Protein AF-A0A925QXX8-F1 (afdb_monomer_lite)

Sequence (70 aa):
MSDDSKGDSAWAVRGIPEELRRAVAARAKSEGRTVGAWVCDALRHALDGNAISDQVADLRRRIEMLERRA

pLDDT: mean 80.76, std 14.99, range [39.69, 96.38]

Structure (mmCIF, N/CA/C/O backbone):
data_AF-A0A925QXX8-F1
#
_entry.id   AF-A0A925QXX8-F1
#
loop_
_atom_site.group_PDB
_atom_site.id
_at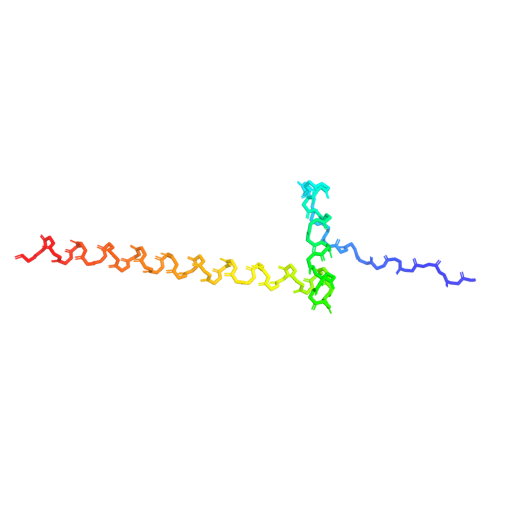om_site.type_symbol
_atom_site.label_atom_id
_atom_site.label_alt_id
_atom_site.label_comp_id
_atom_site.label_asym_id
_atom_site.label_entity_id
_atom_site.label_seq_id
_atom_site.pdbx_PDB_ins_code
_atom_site.Cartn_x
_atom_site.Cartn_y
_atom_site.Cartn_z
_atom_site.occupancy
_atom_site.B_iso_or_equiv
_atom_site.auth_seq_id
_atom_site.auth_comp_id
_atom_site.auth_asym_id
_atom_site.auth_atom_id
_atom_site.pdbx_PDB_model_num
ATOM 1 N N . MET A 1 1 ? 32.285 29.806 8.892 1.00 39.69 1 MET A N 1
ATOM 2 C CA . MET A 1 1 ? 30.884 29.630 8.463 1.00 39.69 1 MET A CA 1
ATOM 3 C C . MET A 1 1 ? 30.671 28.140 8.323 1.00 39.69 1 MET A C 1
ATOM 5 O O . MET A 1 1 ? 31.362 27.531 7.518 1.00 39.69 1 MET A O 1
ATOM 9 N N . SER A 1 2 ? 29.859 27.561 9.203 1.00 47.25 2 SER A N 1
ATOM 10 C CA . SER A 1 2 ? 29.569 26.127 9.227 1.00 47.25 2 SER A CA 1
ATOM 11 C C . SER A 1 2 ? 28.252 25.901 8.498 1.00 47.25 2 SER A C 1
ATOM 13 O O . SER A 1 2 ? 27.222 26.337 8.989 1.00 47.25 2 SER A O 1
ATOM 15 N N . ASP A 1 3 ? 28.318 25.264 7.339 1.00 49.00 3 ASP A N 1
ATOM 16 C CA . ASP A 1 3 ? 27.196 24.779 6.532 1.00 49.00 3 ASP A CA 1
ATOM 17 C C . ASP A 1 3 ? 27.848 23.736 5.609 1.00 49.00 3 ASP A C 1
ATOM 19 O O . ASP A 1 3 ? 28.883 24.014 5.010 1.00 49.00 3 ASP A O 1
ATOM 23 N N . ASP A 1 4 ? 27.434 22.485 5.493 1.00 49.19 4 ASP A N 1
ATOM 24 C CA . ASP A 1 4 ? 26.085 21.952 5.534 1.00 49.19 4 ASP A CA 1
ATOM 25 C C . ASP A 1 4 ? 26.291 20.428 5.653 1.00 49.19 4 ASP A C 1
ATOM 27 O O . ASP A 1 4 ? 26.759 19.774 4.712 1.00 49.19 4 ASP A O 1
ATOM 31 N N . SER A 1 5 ? 26.062 19.855 6.839 1.00 49.94 5 SER A N 1
ATOM 32 C CA . SER A 1 5 ? 25.967 18.400 6.999 1.00 49.94 5 SER A CA 1
ATOM 33 C C . SER A 1 5 ? 24.695 17.954 6.286 1.00 49.94 5 SER A C 1
ATOM 35 O O . SER A 1 5 ? 23.663 17.746 6.925 1.00 49.94 5 SER A O 1
ATOM 37 N N . LYS A 1 6 ? 24.753 17.838 4.954 1.00 55.41 6 LYS A N 1
ATOM 38 C CA . LYS A 1 6 ? 23.685 17.235 4.158 1.00 55.41 6 LYS A CA 1
ATOM 39 C C . LYS A 1 6 ? 23.561 15.793 4.600 1.00 55.41 6 LYS A C 1
ATOM 41 O O . LYS A 1 6 ? 24.396 14.951 4.272 1.00 55.41 6 LYS A O 1
ATOM 46 N N . GLY A 1 7 ? 22.543 15.601 5.430 1.00 50.91 7 GLY A N 1
ATOM 47 C CA . GLY A 1 7 ? 22.229 14.367 6.108 1.00 50.91 7 GLY A CA 1
ATOM 48 C C . GLY A 1 7 ? 22.261 13.184 5.161 1.00 50.91 7 GLY A C 1
ATOM 49 O O . GLY A 1 7 ? 21.903 13.290 3.986 1.00 50.91 7 GLY A O 1
ATOM 50 N N . ASP A 1 8 ? 22.740 12.091 5.743 1.00 49.00 8 ASP A N 1
ATOM 51 C CA . ASP A 1 8 ? 22.552 10.705 5.355 1.00 49.00 8 ASP A CA 1
ATOM 52 C C . ASP A 1 8 ? 21.651 10.496 4.146 1.00 49.00 8 ASP A C 1
ATOM 54 O O . ASP A 1 8 ? 20.491 10.909 4.124 1.00 49.00 8 ASP A O 1
ATOM 58 N N . SER A 1 9 ? 22.202 9.786 3.164 1.00 49.19 9 SER A N 1
ATOM 59 C CA . SER A 1 9 ? 21.519 9.338 1.958 1.00 49.19 9 SER A CA 1
ATOM 60 C C . SER A 1 9 ? 20.181 8.681 2.302 1.00 49.19 9 SER A C 1
ATOM 62 O O . SER A 1 9 ? 20.098 7.473 2.526 1.00 49.19 9 SER A O 1
ATOM 64 N N . ALA A 1 10 ? 19.118 9.486 2.317 1.00 58.56 10 ALA A N 1
ATOM 65 C CA . ALA A 1 10 ? 17.754 9.010 2.374 1.00 58.56 10 ALA A CA 1
ATOM 66 C C . ALA A 1 10 ? 17.589 8.048 1.198 1.00 58.56 10 ALA A C 1
ATOM 68 O O . ALA A 1 10 ? 17.845 8.423 0.052 1.00 58.56 10 ALA A O 1
ATOM 69 N N . TRP A 1 11 ? 17.238 6.795 1.488 1.00 53.25 11 TRP A N 1
ATOM 70 C CA . TRP A 1 11 ? 16.965 5.763 0.494 1.00 53.25 11 TRP A CA 1
ATOM 71 C C . TRP A 1 11 ? 15.992 6.299 -0.566 1.00 53.25 11 TRP A C 1
ATOM 73 O O . TRP A 1 11 ? 14.777 6.313 -0.378 1.00 53.25 11 TRP A O 1
ATOM 83 N N . ALA A 1 12 ? 16.525 6.784 -1.686 1.00 67.75 12 ALA A N 1
ATOM 84 C CA . ALA A 1 12 ? 15.721 7.301 -2.777 1.00 67.75 12 ALA A CA 1
ATOM 85 C C . ALA A 1 12 ? 15.246 6.122 -3.626 1.00 67.75 12 ALA A C 1
ATOM 87 O O . ALA A 1 12 ? 16.063 5.373 -4.168 1.00 67.75 12 ALA A O 1
ATOM 88 N N . VAL A 1 13 ? 13.929 5.962 -3.771 1.00 73.06 13 VAL A N 1
ATOM 89 C CA . VAL A 1 13 ? 13.359 4.910 -4.620 1.00 73.06 13 VAL A CA 1
ATOM 90 C C . VAL A 1 13 ? 13.659 5.234 -6.089 1.00 73.06 13 VAL A C 1
ATOM 92 O O . VAL A 1 13 ? 13.114 6.176 -6.680 1.00 73.06 13 VAL A O 1
ATOM 95 N N . ARG A 1 14 ? 14.595 4.479 -6.673 1.00 81.00 14 ARG A N 1
ATOM 96 C CA . ARG A 1 14 ? 15.022 4.618 -8.073 1.00 81.00 14 ARG A CA 1
ATOM 97 C C . ARG A 1 14 ? 14.069 3.864 -9.004 1.00 81.00 14 ARG A C 1
ATOM 99 O O . ARG A 1 14 ? 13.380 2.946 -8.580 1.00 81.00 14 ARG A O 1
ATOM 106 N N . GLY A 1 15 ? 14.037 4.262 -10.276 1.00 85.00 15 GLY A N 1
ATOM 107 C CA . GLY A 1 15 ? 13.272 3.561 -11.316 1.00 85.00 15 GLY A CA 1
ATOM 108 C C . GLY A 1 15 ? 11.765 3.834 -11.334 1.00 85.00 15 GLY A C 1
ATOM 109 O O . GLY A 1 15 ? 11.066 3.246 -12.147 1.00 85.00 15 GLY A O 1
ATOM 110 N N . ILE A 1 16 ? 11.255 4.732 -10.485 1.00 84.12 16 ILE A N 1
ATOM 111 C CA . ILE A 1 16 ? 9.846 5.137 -10.538 1.00 84.12 16 ILE A CA 1
ATOM 112 C C . ILE A 1 16 ? 9.639 6.147 -11.676 1.00 84.12 16 ILE A C 1
ATOM 114 O O . ILE A 1 16 ? 10.304 7.190 -11.656 1.00 84.12 16 ILE A O 1
ATOM 118 N N .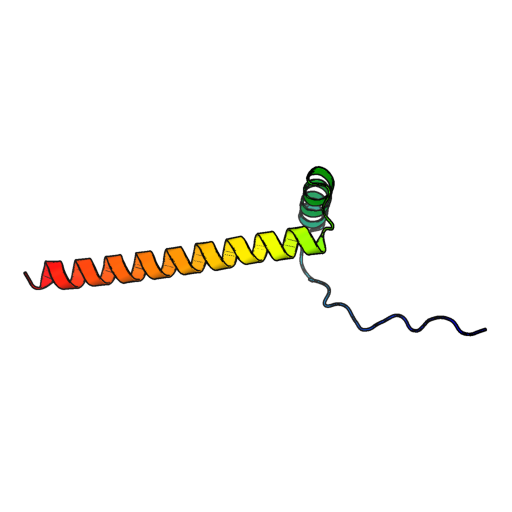 PRO A 1 17 ? 8.718 5.881 -12.625 1.00 91.62 17 PRO A N 1
ATOM 119 C CA . PRO A 1 17 ? 8.354 6.827 -13.671 1.00 91.62 17 PRO A CA 1
ATOM 120 C C . PRO A 1 17 ? 7.918 8.177 -13.100 1.00 91.62 17 PRO A C 1
ATOM 122 O O . PRO A 1 17 ? 7.227 8.255 -12.083 1.00 91.62 17 PRO A O 1
ATOM 125 N N . GLU A 1 18 ? 8.300 9.258 -13.775 1.00 89.06 18 GLU A N 1
ATOM 126 C CA . GLU A 1 18 ? 8.023 10.618 -13.304 1.00 89.06 18 GLU A CA 1
ATOM 127 C C . GLU A 1 18 ? 6.515 10.908 -13.216 1.00 89.06 18 GLU A C 1
ATOM 129 O O . GLU A 1 18 ? 6.050 11.554 -12.280 1.00 89.06 18 GLU A O 1
ATOM 134 N N . GLU A 1 19 ? 5.731 10.360 -14.142 1.00 91.69 19 GLU A N 1
ATOM 135 C CA . GLU A 1 19 ? 4.265 10.411 -14.110 1.00 91.69 19 GLU A CA 1
ATOM 136 C C . GLU A 1 19 ? 3.684 9.812 -12.819 1.00 91.69 19 GLU A C 1
ATOM 138 O O . GLU A 1 19 ? 2.804 10.410 -12.196 1.00 91.69 19 GLU A O 1
ATOM 143 N N . LEU A 1 20 ? 4.241 8.689 -12.354 1.00 90.94 20 LEU A N 1
ATOM 144 C CA . LEU A 1 20 ? 3.799 8.017 -11.139 1.00 90.94 20 LEU A CA 1
ATOM 145 C C . LEU A 1 20 ? 4.193 8.820 -9.895 1.00 90.94 20 LEU A C 1
ATOM 147 O O . LEU A 1 20 ? 3.384 8.969 -8.979 1.00 90.94 20 LEU A O 1
ATOM 151 N N . ARG A 1 21 ? 5.390 9.425 -9.880 1.00 89.69 21 ARG A N 1
ATOM 152 C CA . ARG A 1 21 ? 5.797 10.339 -8.797 1.00 89.69 21 ARG A CA 1
ATOM 153 C C . ARG A 1 21 ? 4.845 11.524 -8.670 1.00 89.69 21 ARG A C 1
ATOM 155 O O . ARG A 1 21 ? 4.446 11.867 -7.556 1.00 89.69 21 ARG A O 1
ATOM 162 N N . ARG A 1 22 ? 4.446 12.123 -9.796 1.00 91.75 22 ARG A N 1
ATOM 163 C CA . ARG A 1 22 ? 3.483 13.235 -9.812 1.00 91.75 22 ARG A CA 1
ATOM 164 C C . ARG A 1 22 ? 2.108 12.805 -9.323 1.00 91.75 22 ARG A C 1
ATOM 166 O O . ARG A 1 22 ? 1.513 13.527 -8.527 1.00 91.75 22 ARG A O 1
ATOM 173 N N . ALA A 1 23 ? 1.625 11.640 -9.751 1.00 92.88 23 ALA A N 1
ATOM 174 C CA . ALA A 1 23 ? 0.341 11.105 -9.304 1.00 92.88 23 ALA A CA 1
ATOM 175 C C . ALA A 1 23 ? 0.322 10.884 -7.782 1.00 92.88 23 ALA A C 1
ATOM 177 O O . ALA A 1 23 ? -0.598 11.339 -7.101 1.00 92.88 23 ALA A O 1
ATOM 178 N N . VAL A 1 24 ? 1.378 10.273 -7.237 1.00 92.12 24 VAL A N 1
ATOM 179 C CA . VAL A 1 24 ? 1.540 10.059 -5.791 1.00 92.12 24 VAL A CA 1
ATOM 180 C C . VAL A 1 24 ? 1.600 11.389 -5.037 1.00 92.12 24 VAL A C 1
ATOM 182 O O . VAL A 1 24 ? 0.905 11.562 -4.038 1.00 92.12 24 VAL A O 1
ATOM 185 N N . ALA A 1 25 ? 2.381 12.357 -5.522 1.00 92.62 25 ALA A N 1
ATOM 186 C CA . ALA A 1 25 ? 2.488 13.669 -4.889 1.00 92.62 25 ALA A CA 1
ATOM 187 C C . ALA A 1 25 ? 1.158 14.437 -4.897 1.00 92.62 25 ALA A C 1
ATOM 189 O O . ALA A 1 25 ? 0.767 15.012 -3.878 1.00 92.62 25 ALA A O 1
ATOM 190 N N . ALA A 1 26 ? 0.440 14.420 -6.022 1.00 93.81 26 ALA A N 1
ATOM 191 C CA . ALA A 1 26 ? -0.875 15.039 -6.140 1.00 93.81 26 ALA A CA 1
ATOM 192 C C . ALA A 1 26 ? -1.880 14.396 -5.178 1.00 93.81 26 ALA A C 1
ATOM 194 O O . ALA A 1 26 ? -2.631 15.104 -4.503 1.00 93.81 26 ALA A O 1
ATOM 195 N N . ARG A 1 27 ? -1.853 13.063 -5.066 1.00 93.00 27 ARG A N 1
ATOM 196 C CA . ARG A 1 27 ? -2.754 12.334 -4.179 1.00 93.00 27 ARG A CA 1
ATOM 197 C C . ARG A 1 27 ? -2.456 12.605 -2.707 1.00 93.00 27 ARG A C 1
ATOM 199 O O . ARG A 1 27 ? -3.368 12.993 -1.980 1.00 93.00 27 ARG A O 1
ATOM 206 N N . ALA A 1 28 ? -1.190 12.517 -2.299 1.00 94.31 28 ALA A N 1
ATOM 207 C CA . ALA A 1 28 ? -0.764 12.854 -0.942 1.00 94.31 28 ALA A CA 1
ATOM 208 C C . ALA A 1 28 ? -1.183 14.285 -0.562 1.00 94.31 28 ALA A C 1
ATOM 210 O O . ALA A 1 28 ? -1.752 14.503 0.508 1.00 94.31 28 ALA A O 1
ATOM 211 N N . LYS A 1 29 ? -1.008 15.243 -1.484 1.00 94.62 29 LYS A N 1
ATOM 212 C CA . LYS A 1 29 ? -1.449 16.632 -1.300 1.00 94.62 29 LYS A CA 1
ATOM 213 C C . LYS A 1 29 ? -2.966 16.752 -1.137 1.00 94.62 29 LYS A C 1
ATOM 215 O O . LYS A 1 29 ? -3.408 17.486 -0.259 1.00 94.62 29 LYS A O 1
ATOM 220 N N . SER A 1 30 ? -3.757 16.044 -1.948 1.00 96.38 30 SER A N 1
ATOM 221 C CA . SER A 1 30 ? -5.227 16.069 -1.851 1.00 96.38 30 SER A CA 1
ATOM 222 C C . SER A 1 30 ? -5.755 15.525 -0.520 1.00 96.38 30 SER A C 1
ATOM 224 O O . SER A 1 30 ? -6.826 15.922 -0.077 1.00 96.38 30 SER A O 1
ATOM 226 N N . GLU A 1 31 ? -4.978 14.661 0.134 1.00 94.19 31 GLU A N 1
ATOM 227 C CA . GLU A 1 31 ? -5.293 14.080 1.441 1.00 94.19 31 GLU A CA 1
ATOM 228 C C . GLU A 1 31 ? -4.665 14.863 2.609 1.00 94.19 31 GLU A C 1
ATOM 230 O O . GLU A 1 31 ? -4.801 14.460 3.760 1.00 94.19 31 GLU A O 1
ATOM 235 N N . GLY A 1 32 ? -3.961 15.972 2.342 1.00 96.19 32 GLY A N 1
ATOM 236 C CA . GLY A 1 32 ? -3.290 16.768 3.377 1.00 96.19 32 GLY A CA 1
ATOM 237 C C . GLY A 1 32 ? -2.099 16.061 4.036 1.00 96.19 32 GLY A C 1
ATOM 238 O O . GLY A 1 32 ? -1.742 16.373 5.170 1.00 96.19 32 GLY A O 1
ATOM 239 N N . ARG A 1 33 ? -1.482 15.094 3.347 1.00 92.56 33 ARG A N 1
ATOM 240 C CA . ARG A 1 33 ? -0.398 14.245 3.868 1.00 92.56 33 ARG A CA 1
ATOM 241 C C . ARG A 1 33 ? 0.924 14.531 3.162 1.00 92.56 33 ARG A C 1
ATOM 243 O O . ARG A 1 33 ? 0.963 14.977 2.016 1.00 92.56 33 ARG A O 1
ATOM 250 N N . THR A 1 34 ? 2.036 14.216 3.827 1.00 93.69 34 THR A N 1
ATOM 251 C CA . THR A 1 34 ? 3.345 14.173 3.159 1.00 93.69 34 THR A CA 1
ATOM 252 C C . THR A 1 34 ? 3.429 12.952 2.245 1.00 93.69 34 THR A C 1
ATOM 254 O O . THR A 1 34 ? 2.818 11.916 2.514 1.00 93.69 34 THR A O 1
ATOM 257 N N . VAL A 1 35 ? 4.226 13.047 1.176 1.00 89.31 35 VAL A N 1
ATOM 258 C CA . VAL A 1 35 ? 4.440 11.934 0.232 1.00 89.31 35 VAL A CA 1
ATOM 259 C C . VAL A 1 35 ? 4.925 10.678 0.953 1.00 89.31 35 VAL A C 1
ATOM 261 O O . VAL A 1 35 ? 4.379 9.603 0.732 1.00 89.31 35 VAL A O 1
ATOM 264 N N . GLY A 1 36 ? 5.901 10.812 1.856 1.00 88.25 36 GLY A N 1
ATOM 265 C CA . GLY A 1 36 ? 6.426 9.680 2.621 1.00 88.25 36 GLY A CA 1
ATOM 266 C C . GLY A 1 36 ? 5.358 9.006 3.483 1.00 88.25 36 GLY A C 1
ATOM 267 O O . GLY A 1 36 ? 5.216 7.788 3.437 1.00 88.25 36 GLY A O 1
ATOM 268 N N . ALA A 1 37 ? 4.552 9.786 4.211 1.00 89.19 37 ALA A N 1
ATOM 269 C CA . ALA A 1 37 ? 3.480 9.236 5.040 1.00 89.19 37 ALA A CA 1
ATOM 270 C C . ALA A 1 37 ? 2.408 8.522 4.208 1.00 89.19 37 ALA A C 1
ATOM 272 O O . ALA A 1 37 ? 1.876 7.504 4.645 1.00 89.19 37 ALA A O 1
ATOM 273 N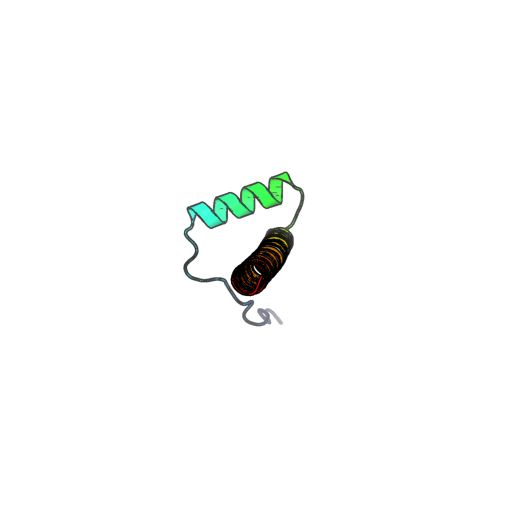 N . TRP A 1 38 ? 2.095 9.047 3.022 1.00 93.25 38 TRP A N 1
ATOM 274 C CA . TRP A 1 38 ? 1.143 8.430 2.105 1.00 93.25 38 TRP A CA 1
ATOM 275 C C . TRP A 1 38 ? 1.686 7.119 1.522 1.00 93.25 38 TRP A C 1
ATOM 277 O O . TRP A 1 38 ? 1.006 6.099 1.561 1.00 93.25 38 TRP A O 1
ATOM 287 N N . VAL A 1 39 ? 2.939 7.113 1.052 1.00 91.00 39 VAL A N 1
ATOM 288 C CA . VAL A 1 39 ? 3.579 5.921 0.467 1.00 91.00 39 VAL A CA 1
ATOM 289 C C . VAL A 1 39 ? 3.743 4.811 1.502 1.00 91.00 39 VAL A C 1
ATOM 291 O O . VAL A 1 39 ? 3.416 3.666 1.208 1.00 91.00 39 VAL A O 1
ATOM 294 N N . CYS A 1 40 ? 4.206 5.126 2.715 1.00 90.69 40 CYS A N 1
ATOM 295 C CA . CYS A 1 40 ? 4.351 4.129 3.779 1.00 90.69 40 CYS A CA 1
ATOM 296 C C . CYS A 1 40 ? 3.019 3.456 4.123 1.00 90.69 40 CYS A C 1
ATOM 298 O O . CYS A 1 40 ? 2.969 2.252 4.356 1.00 90.69 40 CYS A O 1
ATOM 300 N N . ASP A 1 41 ? 1.942 4.234 4.147 1.00 90.19 41 ASP A N 1
ATOM 301 C CA . ASP A 1 41 ? 0.608 3.731 4.439 1.00 90.19 41 ASP A CA 1
ATOM 302 C C . ASP A 1 41 ? 0.058 2.886 3.286 1.00 90.19 41 ASP A C 1
ATOM 304 O O . ASP A 1 41 ? -0.433 1.784 3.511 1.00 90.19 41 ASP A O 1
ATOM 308 N N . ALA A 1 42 ? 0.224 3.339 2.041 1.00 88.44 42 ALA A N 1
ATOM 309 C CA . ALA A 1 42 ? -0.145 2.565 0.859 1.00 88.44 42 ALA A CA 1
ATOM 310 C C . ALA A 1 42 ? 0.611 1.224 0.788 1.00 88.44 42 ALA A C 1
ATOM 312 O O . ALA A 1 42 ? 0.012 0.190 0.495 1.00 88.44 42 ALA A O 1
ATOM 313 N N . LEU A 1 43 ? 1.910 1.222 1.109 1.00 88.12 43 LEU A N 1
ATOM 314 C CA . LEU A 1 43 ? 2.723 0.005 1.168 1.00 88.12 43 LEU A CA 1
ATOM 315 C C . LEU A 1 43 ? 2.257 -0.940 2.275 1.00 88.12 43 LEU A C 1
ATOM 317 O O . LEU A 1 43 ? 2.171 -2.141 2.038 1.00 88.12 43 LEU A O 1
ATOM 321 N N . ARG A 1 44 ? 1.923 -0.418 3.460 1.00 88.00 44 ARG A N 1
ATOM 322 C CA . ARG A 1 44 ? 1.385 -1.233 4.556 1.00 88.00 44 ARG A CA 1
ATOM 323 C C . ARG A 1 44 ? 0.084 -1.920 4.147 1.00 88.00 44 ARG A C 1
ATOM 325 O O . ARG A 1 44 ? 0.000 -3.137 4.241 1.00 88.00 44 ARG A O 1
ATOM 332 N N . HIS A 1 45 ? -0.869 -1.169 3.596 1.00 83.19 45 HIS A N 1
ATOM 333 C CA . HIS A 1 45 ? -2.132 -1.734 3.115 1.00 83.19 45 HIS A CA 1
ATOM 334 C C . HIS A 1 45 ? -1.927 -2.792 2.020 1.00 83.19 45 HIS A C 1
ATOM 336 O O . HIS A 1 45 ? -2.618 -3.809 2.013 1.00 83.19 45 HIS A O 1
ATOM 342 N N . ALA A 1 46 ? -0.972 -2.583 1.108 1.00 80.31 46 ALA A N 1
ATOM 343 C CA . ALA A 1 46 ? -0.651 -3.562 0.072 1.00 80.31 46 ALA A CA 1
ATOM 344 C C . ALA A 1 46 ? -0.049 -4.853 0.654 1.00 80.31 46 ALA A C 1
ATOM 346 O O . ALA A 1 46 ? -0.409 -5.948 0.223 1.00 80.31 46 ALA A O 1
ATOM 347 N N . LEU A 1 47 ? 0.843 -4.737 1.642 1.00 80.75 47 LEU A N 1
ATOM 348 C CA . LEU A 1 47 ? 1.432 -5.888 2.331 1.00 80.75 47 LEU A CA 1
ATOM 349 C C . LEU A 1 47 ? 0.383 -6.664 3.134 1.00 80.75 47 LEU A C 1
ATOM 351 O O . LEU A 1 47 ? 0.326 -7.888 3.025 1.00 80.75 47 LEU A O 1
ATOM 355 N N . ASP A 1 48 ? -0.480 -5.964 3.870 1.00 81.81 48 ASP A N 1
ATOM 356 C CA . ASP A 1 48 ? -1.553 -6.581 4.655 1.00 81.81 48 ASP A CA 1
ATOM 357 C C . ASP A 1 48 ? -2.571 -7.289 3.745 1.00 81.81 48 ASP A C 1
ATOM 359 O O . ASP A 1 48 ? -2.966 -8.427 4.006 1.00 81.81 48 ASP A O 1
ATOM 363 N N . GLY A 1 49 ? -2.949 -6.66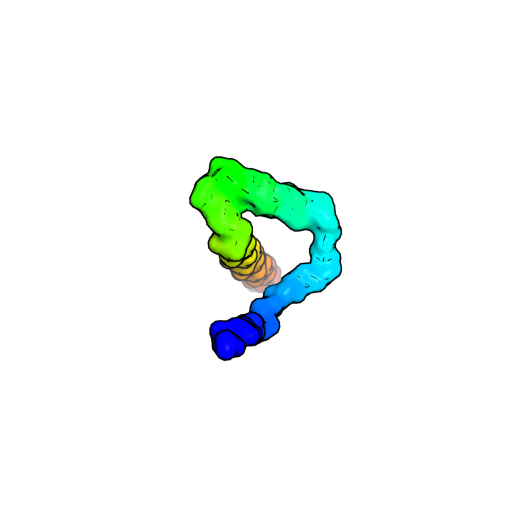1 2.626 1.00 80.50 49 GLY A N 1
ATOM 364 C CA . GLY A 1 49 ? -3.835 -7.263 1.628 1.00 80.50 49 GLY A CA 1
ATOM 365 C C . GLY A 1 49 ? -3.250 -8.528 0.989 1.00 80.50 49 GLY A C 1
ATOM 366 O O . GLY A 1 49 ? -3.961 -9.522 0.825 1.00 80.50 49 GLY A O 1
ATOM 367 N N . ASN A 1 50 ? -1.948 -8.528 0.686 1.00 78.56 50 ASN A N 1
ATOM 368 C CA . ASN A 1 50 ? -1.259 -9.708 0.159 1.00 78.56 50 ASN A CA 1
ATOM 369 C C . ASN A 1 50 ? -1.186 -10.837 1.195 1.00 78.56 50 ASN A C 1
ATOM 371 O O . ASN A 1 50 ? -1.471 -11.985 0.859 1.00 78.56 50 ASN A O 1
ATOM 375 N N . ALA A 1 51 ? -0.896 -10.516 2.460 1.00 75.56 51 ALA A N 1
ATOM 376 C CA . ALA A 1 51 ? -0.882 -11.504 3.537 1.00 75.56 51 ALA A CA 1
ATOM 377 C C . ALA A 1 51 ? -2.250 -12.190 3.705 1.00 75.56 51 ALA A C 1
ATOM 379 O O . ALA A 1 51 ? -2.317 -13.406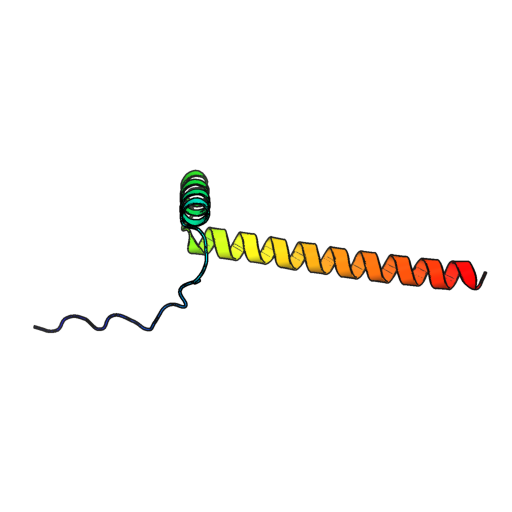 3.893 1.00 75.56 51 ALA A O 1
ATOM 380 N N . ILE A 1 52 ? -3.346 -11.433 3.581 1.00 76.81 52 ILE A N 1
ATOM 381 C CA . ILE A 1 52 ? -4.709 -11.984 3.598 1.00 76.81 52 ILE A CA 1
ATOM 382 C C . ILE A 1 52 ? -4.945 -12.891 2.382 1.00 76.81 52 ILE A C 1
ATOM 384 O O . ILE A 1 52 ? -5.487 -13.987 2.533 1.00 76.81 52 ILE A O 1
ATOM 388 N N . SER A 1 53 ? -4.523 -12.473 1.186 1.00 78.31 53 SER A N 1
ATOM 389 C CA . SER A 1 53 ? -4.662 -13.281 -0.034 1.00 78.31 53 SER A CA 1
ATOM 390 C C . SER A 1 53 ? -3.942 -14.630 0.083 1.00 78.31 53 SER A C 1
ATOM 392 O O . SER A 1 53 ? -4.514 -15.666 -0.265 1.00 78.31 53 SER A O 1
ATOM 394 N N . ASP A 1 54 ? -2.725 -14.638 0.629 1.00 81.56 54 ASP A N 1
ATOM 395 C CA . ASP A 1 54 ? -1.941 -15.861 0.823 1.00 81.56 54 ASP A CA 1
ATOM 396 C C . ASP A 1 54 ? -2.600 -16.810 1.833 1.00 81.56 54 ASP A C 1
ATOM 398 O O . ASP A 1 54 ? -2.691 -18.017 1.591 1.00 81.56 54 ASP A O 1
ATOM 402 N N . GLN A 1 55 ? -3.139 -16.271 2.932 1.00 82.25 55 GLN A N 1
ATOM 403 C CA . GLN A 1 55 ? -3.886 -17.053 3.924 1.00 82.25 55 GLN A CA 1
ATOM 404 C C . GLN A 1 55 ? -5.167 -17.660 3.334 1.00 82.25 55 GLN A C 1
ATOM 406 O O . GLN A 1 55 ? -5.467 -18.833 3.568 1.00 82.25 55 GLN A O 1
ATOM 411 N N . VAL A 1 56 ? -5.913 -16.900 2.526 1.00 84.69 56 VAL A N 1
ATOM 412 C CA . VAL A 1 56 ? -7.114 -17.399 1.833 1.00 84.69 56 VAL A CA 1
ATOM 413 C C . VAL A 1 56 ? -6.753 -18.502 0.832 1.00 84.69 56 VAL A C 1
ATOM 415 O O . VAL A 1 56 ? -7.467 -19.504 0.735 1.00 84.69 56 VAL A O 1
ATOM 418 N N . ALA A 1 57 ? -5.642 -18.356 0.107 1.00 86.69 57 ALA A N 1
ATOM 419 C CA . ALA A 1 57 ? -5.160 -19.370 -0.826 1.00 86.69 57 ALA A CA 1
ATOM 420 C C . ALA A 1 57 ? -4.719 -20.668 -0.120 1.00 86.69 57 ALA A C 1
ATOM 422 O O . ALA A 1 57 ? -4.958 -21.761 -0.643 1.00 86.69 57 ALA A O 1
ATOM 423 N N . ASP A 1 58 ? -4.101 -20.575 1.063 1.00 89.31 58 ASP A N 1
ATOM 424 C CA . ASP A 1 58 ? -3.768 -21.743 1.892 1.00 89.31 58 ASP A CA 1
ATOM 425 C C . ASP A 1 58 ? -5.027 -22.465 2.394 1.00 89.31 58 ASP A C 1
ATOM 427 O O . ASP A 1 58 ? -5.166 -23.678 2.216 1.00 89.31 58 ASP A O 1
ATOM 431 N N . LEU A 1 59 ? -5.994 -21.721 2.941 1.00 87.44 59 LEU A N 1
ATOM 432 C CA . LEU A 1 59 ? -7.251 -22.292 3.431 1.00 87.44 59 LEU A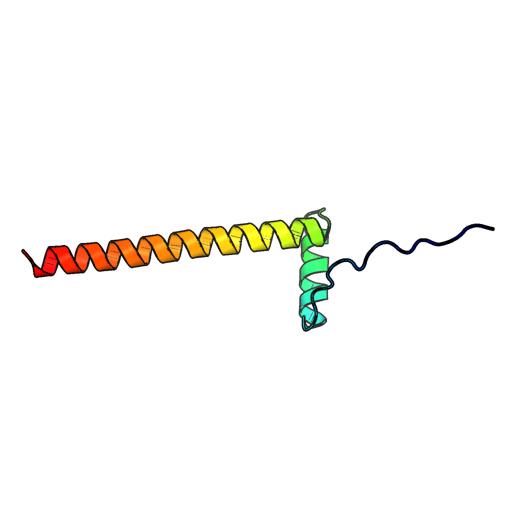 CA 1
ATOM 433 C C . LEU A 1 59 ? -8.019 -23.027 2.328 1.00 87.44 59 LEU A C 1
ATOM 435 O O . LEU A 1 59 ? -8.495 -24.138 2.561 1.00 87.44 59 LEU A O 1
ATOM 439 N N . ARG A 1 60 ? -8.084 -22.463 1.115 1.00 89.31 60 ARG A N 1
ATOM 440 C CA . ARG A 1 60 ? -8.704 -23.128 -0.045 1.00 89.31 60 ARG A CA 1
ATOM 441 C C . ARG A 1 60 ? -8.021 -24.452 -0.381 1.00 89.31 60 ARG A C 1
ATOM 443 O O . ARG A 1 60 ? -8.704 -25.462 -0.512 1.00 89.31 60 ARG A O 1
ATOM 450 N N . ARG A 1 61 ? -6.682 -24.481 -0.422 1.00 89.06 61 ARG A N 1
ATOM 451 C CA . ARG A 1 61 ? -5.923 -25.730 -0.621 1.00 89.06 61 ARG A CA 1
ATOM 452 C C . ARG A 1 61 ? -6.214 -26.763 0.466 1.00 89.06 61 ARG A C 1
ATOM 454 O O . ARG A 1 61 ? -6.332 -27.949 0.170 1.00 89.06 61 ARG A O 1
ATOM 461 N N . ARG A 1 62 ? -6.332 -26.337 1.726 1.00 88.00 62 ARG A N 1
ATOM 462 C CA . ARG A 1 62 ? -6.638 -27.239 2.849 1.00 88.00 62 ARG A CA 1
ATOM 463 C C . ARG A 1 62 ? -8.051 -27.809 2.767 1.00 88.00 62 ARG A C 1
ATOM 465 O O . ARG A 1 62 ? -8.212 -28.994 3.039 1.00 88.00 62 ARG A O 1
ATOM 472 N N . ILE A 1 63 ? -9.031 -27.008 2.350 1.00 91.44 63 ILE A N 1
ATOM 473 C CA . ILE A 1 63 ? -10.402 -27.471 2.094 1.00 91.44 63 ILE A CA 1
ATOM 474 C C . ILE A 1 63 ? -10.409 -28.509 0.967 1.00 91.44 63 ILE A C 1
ATOM 476 O O . ILE A 1 63 ? -10.889 -29.616 1.189 1.00 91.44 63 ILE A O 1
ATOM 480 N N . GLU A 1 64 ? -9.773 -28.227 -0.174 1.00 90.31 64 GLU A N 1
ATOM 481 C CA . GLU A 1 64 ? -9.683 -29.190 -1.285 1.00 90.31 64 GLU A CA 1
ATOM 482 C C . GLU A 1 64 ? -9.029 -30.518 -0.864 1.00 90.31 64 GLU A C 1
ATOM 484 O O . GLU A 1 64 ? -9.444 -31.594 -1.295 1.00 90.31 64 GLU A O 1
ATOM 489 N N . MET A 1 65 ? -8.000 -30.472 -0.009 1.00 89.00 65 MET A N 1
ATOM 490 C CA . MET A 1 65 ? -7.369 -31.685 0.524 1.00 89.00 65 MET A CA 1
ATOM 491 C C . MET A 1 65 ? -8.298 -32.491 1.438 1.00 89.00 65 MET A C 1
ATOM 493 O O . MET A 1 65 ? -8.184 -33.716 1.469 1.00 89.00 65 MET A O 1
ATOM 497 N N . LEU A 1 66 ? -9.169 -31.827 2.201 1.00 84.94 66 LEU A N 1
ATOM 498 C CA . LEU A 1 66 ? -10.145 -32.488 3.067 1.00 84.94 66 LEU A CA 1
ATOM 499 C C . LEU A 1 66 ? -11.289 -33.090 2.248 1.00 84.94 66 LEU A C 1
ATOM 501 O O . LEU A 1 66 ? -11.647 -34.239 2.482 1.00 84.94 66 LEU A O 1
ATOM 505 N N . GLU A 1 67 ? -11.794 -32.366 1.250 1.00 86.38 67 GLU A N 1
ATOM 506 C CA . GLU A 1 67 ? -12.858 -32.836 0.354 1.00 86.38 67 GLU A CA 1
ATOM 507 C C . GLU A 1 67 ? -12.436 -34.053 -0.474 1.00 86.38 67 GLU A C 1
ATOM 509 O O . GLU A 1 67 ? -13.239 -34.945 -0.703 1.00 86.38 67 GLU A O 1
ATOM 514 N N . ARG A 1 68 ? -11.163 -34.147 -0.879 1.00 80.56 68 ARG A N 1
ATOM 515 C CA . ARG A 1 68 ? -10.637 -35.326 -1.598 1.00 80.56 68 ARG A CA 1
ATOM 516 C C . ARG A 1 68 ? -10.419 -36.558 -0.714 1.00 80.56 68 ARG A C 1
ATOM 518 O O . ARG A 1 68 ? -10.088 -37.619 -1.238 1.00 80.56 68 ARG A O 1
ATOM 525 N N . ARG A 1 69 ? -10.493 -36.403 0.610 1.00 69.25 69 ARG A N 1
ATOM 526 C CA . ARG A 1 69 ? -10.328 -37.488 1.594 1.00 69.25 69 ARG A CA 1
ATOM 527 C C . ARG A 1 69 ? -11.662 -37.963 2.181 1.00 69.25 69 ARG A C 1
ATOM 529 O O . ARG A 1 69 ? -11.640 -38.941 2.926 1.00 69.25 69 ARG A O 1
ATOM 536 N N . ALA A 1 70 ? -12.758 -37.261 1.891 1.00 57.62 70 ALA A N 1
ATOM 537 C CA . ALA A 1 70 ? -14.130 -37.632 2.232 1.00 57.62 70 ALA A CA 1
ATOM 538 C C . ALA A 1 70 ? -14.766 -38.430 1.085 1.00 57.62 70 ALA A C 1
ATOM 540 O O . ALA A 1 70 ? -15.614 -39.294 1.395 1.00 57.62 70 ALA A O 1
#

Secondary structure (DSSP, 8-state):
-------S-----TT--HHHHHHHHHHHHHTT--HHHHHHHHHHHHHHHHHHHHHHHHHHHHHHHHHTT-

Radius of gyration: 21.23 Å; chains: 1; bounding box: 45×67×23 Å

Foldseek 3Di:
DDDDPPDDDDPDDPPDDPVVVVVLCVVCVVVVHDSVVSVVVVVVVVVVVVVVVVVVVVVVVVVVVVVVVD